Protein AF-A0A6V8KJA9-F1 (afdb_monomer)

InterPro domains:
  IPR002645 STAS domain [PS50801] (1-62)
  IPR036513 STAS domain superfamily [G3DSA:3.30.750.24] (1-69)
  IPR036513 STAS domain superfamily [SSF52091] (2-62)
  IPR051932 Bacterial Stress Response Regulators [PTHR33745] (2-66)

Secondary structure (DSSP, 8-state):
-HHHHHHHHHHHHHHHHHHHHTT---EEE---HHHHHHHHHTT---TT-EEESSHHHHHHHHHHHHHT-TT----

Nearest PDB structures (foldseek):
  7b0u-assembly1_A  TM=9.103E-01  e=7.627E-04  Listeria innocua Clip11262
  2vy9-assembly2_B  TM=8.731E-01  e=1.076E-01  Neomoorella thermoacetica
  3zxn-assembly2_B  TM=8.673E-01  e=1.422E-01  Moorella thermoacetica ATCC 39073
  1vmi-assembly1_A-2  TM=4.811E-01  e=7.573E-01  Escherichia coli
  7t88-assembly1_A-2  TM=3.712E-01  e=2.316E-01  Escherichia coli str. K-12 substr. MG1655

Sequence (75 aa):
MPAVDTQVAQHVLKTVVAARLMGADCIISGIRPQIAQTIVALGIEFGDIATKASLADALRHAIRMTEARPGRGVA

Foldseek 3Di:
DLVVLLVVLVVVVVVVVVCVVVVDQAEAEQDDPSSVVSCVVVVHDPPPHHYYDHPVVVVVVVVVVVVVDPPPPDD

pLDDT: mean 82.78, std 12.45, range [39.44, 96.38]

Organism: NCBI:txid1076126

Mean predicted aligned error: 6.72 Å

Solvent-accessible surface area (backbone atoms only — not comparable to full-atom values): 4556 Å² total; per-residue (Å²): 122,68,68,61,47,48,51,51,44,53,53,54,49,54,52,52,53,53,42,43,78,73,71,46,90,61,71,51,48,51,74,50,68,70,43,54,50,45,32,54,74,70,72,53,76,67,82,90,50,50,72,31,79,36,60,70,58,37,49,56,49,50,51,53,56,54,69,72,43,90,76,82,71,84,125

Structure (mmCIF, N/CA/C/O backbone):
data_AF-A0A6V8KJA9-F1
#
_entry.id   AF-A0A6V8KJA9-F1
#
loop_
_atom_site.group_PDB
_atom_site.id
_atom_site.type_symbol
_atom_site.label_atom_id
_atom_site.label_alt_id
_atom_site.label_comp_id
_atom_site.label_asym_id
_atom_site.label_entity_id
_atom_site.label_seq_id
_atom_site.pdbx_PDB_ins_code
_atom_site.Cartn_x
_atom_site.Cartn_y
_atom_site.Cartn_z
_atom_site.occupancy
_atom_site.B_iso_or_equiv
_atom_site.auth_seq_id
_atom_site.auth_comp_id
_atom_site.auth_asym_id
_atom_site.auth_atom_id
_atom_site.pdbx_PDB_model_num
ATOM 1 N N . MET A 1 1 ? 0.817 7.781 21.486 1.00 52.84 1 MET A N 1
ATOM 2 C CA . MET A 1 1 ? 0.322 8.786 20.518 1.00 52.84 1 MET A CA 1
ATOM 3 C C . MET A 1 1 ? -0.462 8.103 19.385 1.00 52.84 1 MET A C 1
ATOM 5 O O . MET A 1 1 ? -0.002 8.117 18.257 1.00 52.84 1 MET A O 1
ATOM 9 N N . PRO A 1 2 ? -1.640 7.506 19.653 1.00 60.62 2 PRO A N 1
ATOM 10 C CA . PRO A 1 2 ? -2.429 6.791 18.633 1.00 60.62 2 PRO A CA 1
ATOM 11 C C . PRO A 1 2 ? -3.131 7.712 17.613 1.00 60.62 2 PRO A C 1
ATOM 13 O O . PRO A 1 2 ? -3.426 7.288 16.502 1.00 60.62 2 PRO A O 1
ATOM 16 N N . ALA A 1 3 ? -3.371 8.983 17.957 1.00 62.41 3 ALA A N 1
ATOM 17 C CA . ALA A 1 3 ? -4.031 9.944 17.065 1.00 62.41 3 ALA A CA 1
ATOM 18 C C . ALA A 1 3 ? -3.155 10.397 15.880 1.00 62.41 3 ALA A C 1
ATOM 20 O O . ALA A 1 3 ? -3.669 10.787 14.836 1.00 62.41 3 ALA A O 1
ATOM 21 N N . VAL A 1 4 ? -1.827 10.348 16.028 1.00 65.69 4 VAL A N 1
ATOM 22 C CA . VAL A 1 4 ? -0.907 10.664 14.924 1.00 65.69 4 VAL A CA 1
ATOM 23 C C . VAL A 1 4 ? -0.954 9.546 13.881 1.00 65.69 4 VAL A C 1
ATOM 25 O O . VAL A 1 4 ? -1.036 9.816 12.686 1.00 65.69 4 VAL A O 1
ATOM 28 N N . ASP A 1 5 ? -0.989 8.290 14.329 1.00 73.62 5 ASP A N 1
ATOM 29 C CA . ASP A 1 5 ? -1.047 7.117 13.455 1.00 73.62 5 ASP A CA 1
ATOM 30 C C . ASP A 1 5 ? -2.363 7.048 12.657 1.00 73.62 5 ASP A C 1
ATOM 32 O O . ASP A 1 5 ? -2.344 6.731 11.463 1.00 73.62 5 ASP A O 1
ATOM 36 N N . THR A 1 6 ? -3.497 7.429 13.264 1.00 72.69 6 THR A N 1
ATOM 37 C CA . THR A 1 6 ? -4.790 7.529 12.559 1.00 72.69 6 THR A CA 1
ATOM 38 C C . THR A 1 6 ? -4.791 8.634 11.504 1.00 72.69 6 THR A C 1
ATOM 40 O O . THR A 1 6 ? -5.279 8.416 10.393 1.00 72.69 6 THR A O 1
ATOM 43 N N . GLN A 1 7 ? -4.201 9.799 11.792 1.00 80.94 7 GLN A N 1
ATOM 44 C CA . GLN A 1 7 ? -4.061 10.867 10.799 1.00 80.94 7 GLN A CA 1
ATOM 45 C C . GLN A 1 7 ? -3.159 10.441 9.636 1.00 80.94 7 GLN A C 1
ATOM 47 O O . GLN A 1 7 ? -3.491 10.702 8.481 1.00 80.94 7 GLN A O 1
ATOM 52 N N . VAL A 1 8 ? -2.045 9.752 9.900 1.00 82.56 8 VAL A N 1
ATOM 53 C CA . VAL A 1 8 ? -1.163 9.234 8.839 1.00 82.56 8 VAL A CA 1
ATOM 54 C C . VAL A 1 8 ? -1.915 8.253 7.935 1.00 82.56 8 VAL A C 1
ATOM 56 O O . VAL A 1 8 ? -1.868 8.400 6.713 1.00 82.56 8 VAL A O 1
ATOM 59 N N . ALA A 1 9 ? -2.668 7.311 8.512 1.00 81.62 9 ALA A N 1
ATOM 60 C CA . ALA A 1 9 ? -3.493 6.368 7.756 1.00 81.62 9 ALA A CA 1
ATOM 61 C C . ALA A 1 9 ? -4.489 7.076 6.814 1.00 81.6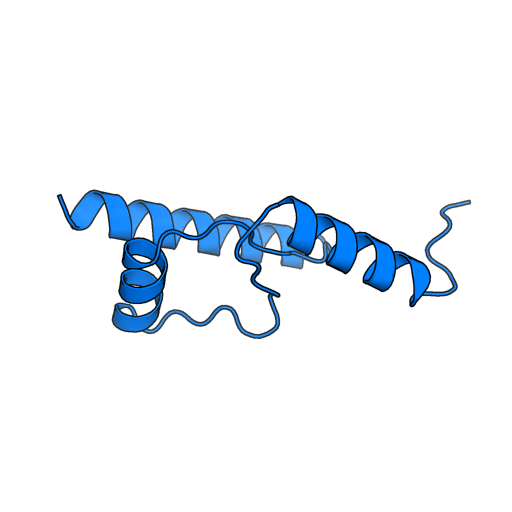2 9 ALA A C 1
ATOM 63 O O . ALA A 1 9 ? -4.584 6.737 5.632 1.00 81.62 9 ALA A O 1
ATOM 64 N N . GLN A 1 10 ? -5.183 8.105 7.309 1.00 83.19 10 GLN A N 1
ATOM 65 C CA . GLN A 1 10 ? -6.148 8.876 6.518 1.00 83.19 10 GLN A CA 1
ATOM 66 C C . GLN A 1 10 ? -5.496 9.636 5.354 1.00 83.19 10 GLN A C 1
ATOM 68 O O . GLN A 1 10 ? -6.058 9.680 4.257 1.00 83.19 10 GLN A O 1
ATOM 73 N N . HIS A 1 11 ? -4.320 10.234 5.562 1.00 86.56 11 HIS A N 1
ATOM 74 C CA . HIS A 1 11 ? -3.617 10.962 4.501 1.00 86.56 11 HIS A CA 1
ATOM 75 C C . HIS A 1 11 ? -3.089 10.028 3.408 1.00 86.56 11 HIS A C 1
ATOM 77 O O . HIS A 1 11 ? -3.218 10.347 2.223 1.00 86.56 11 HIS A O 1
ATOM 83 N N . VAL A 1 12 ? -2.554 8.861 3.786 1.00 85.25 12 VAL A N 1
ATOM 84 C CA . VAL A 1 12 ? -2.129 7.831 2.823 1.00 85.25 12 VAL A CA 1
ATOM 85 C 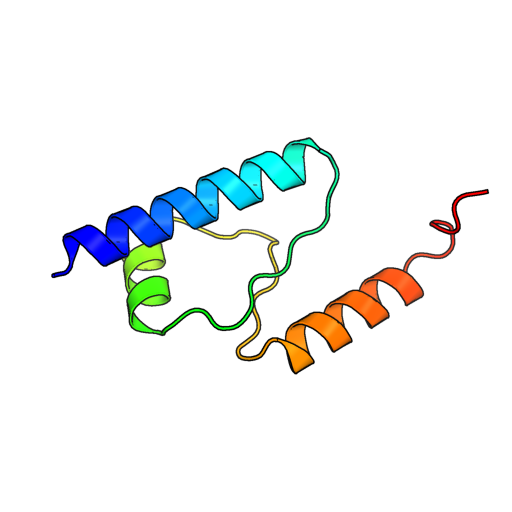C . VAL A 1 12 ? -3.305 7.430 1.935 1.00 85.25 12 VAL A C 1
ATOM 87 O O . VAL A 1 12 ? -3.177 7.441 0.713 1.00 85.25 12 VAL A O 1
ATOM 90 N N . LEU A 1 13 ? -4.476 7.174 2.526 1.00 84.56 13 LEU A N 1
ATOM 91 C CA . LEU A 1 13 ? -5.667 6.797 1.768 1.00 84.56 13 LEU A CA 1
ATOM 92 C C . LEU A 1 13 ? -6.097 7.884 0.773 1.00 84.56 13 LEU A C 1
ATOM 94 O O . LEU A 1 13 ? -6.263 7.595 -0.410 1.00 84.56 13 LEU A O 1
ATOM 98 N N . LYS A 1 14 ? -6.240 9.138 1.228 1.00 88.12 14 LYS A N 1
ATOM 99 C CA . LYS A 1 14 ? -6.641 10.261 0.358 1.00 88.12 14 LYS A CA 1
ATOM 100 C C . LYS A 1 14 ? -5.696 10.424 -0.830 1.00 88.12 14 LYS A C 1
ATOM 102 O O . LYS A 1 14 ? -6.149 10.649 -1.949 1.00 88.12 14 LYS A O 1
ATOM 107 N N . THR A 1 15 ? -4.397 10.267 -0.586 1.00 89.62 15 THR A N 1
ATOM 108 C CA . THR A 1 15 ? -3.365 10.371 -1.623 1.00 89.62 15 THR A CA 1
ATOM 109 C C . THR A 1 15 ? -3.518 9.272 -2.669 1.00 89.62 15 THR A C 1
ATOM 111 O O . THR A 1 15 ? -3.494 9.552 -3.865 1.00 89.62 15 THR A O 1
ATOM 114 N N . VAL A 1 16 ? -3.730 8.025 -2.239 1.00 88.25 16 VAL A N 1
ATOM 115 C CA . VAL A 1 16 ? -3.882 6.900 -3.171 1.00 88.25 16 VAL A CA 1
ATOM 116 C C . VAL A 1 16 ? -5.177 7.005 -3.978 1.00 88.25 16 VAL A C 1
ATOM 118 O O . VAL A 1 16 ? -5.169 6.752 -5.181 1.00 88.25 16 VAL A O 1
ATOM 121 N N . VAL A 1 17 ? -6.279 7.424 -3.351 1.00 87.44 17 VAL A N 1
ATOM 122 C CA . VAL A 1 17 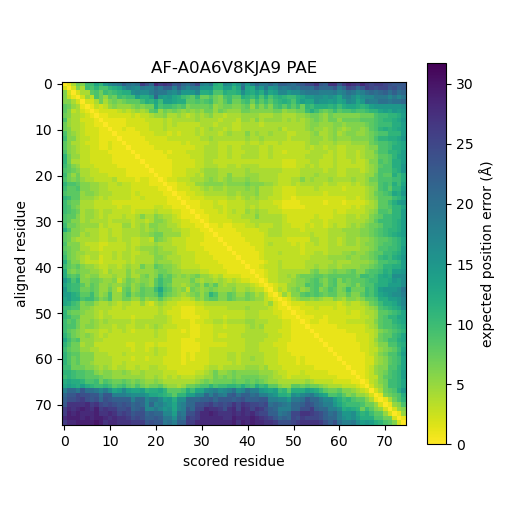? -7.547 7.661 -4.058 1.00 87.44 17 VAL A CA 1
ATOM 123 C C . VAL A 1 17 ? -7.372 8.746 -5.121 1.00 87.44 17 VAL A C 1
ATOM 125 O O . VAL A 1 17 ? -7.768 8.541 -6.265 1.00 87.44 17 VAL A O 1
ATOM 128 N N . ALA A 1 18 ? -6.718 9.860 -4.782 1.00 91.62 18 ALA A N 1
ATOM 129 C CA . ALA A 1 18 ? -6.429 10.919 -5.745 1.00 91.62 18 ALA A CA 1
ATOM 130 C C . ALA A 1 18 ? -5.568 10.413 -6.915 1.00 91.62 18 ALA A C 1
ATOM 132 O O . ALA A 1 18 ? -5.898 10.666 -8.069 1.00 91.62 18 ALA A O 1
ATOM 133 N N . ALA A 1 19 ? -4.514 9.638 -6.643 1.00 90.94 19 ALA A N 1
ATOM 134 C CA . ALA A 1 19 ? -3.668 9.056 -7.686 1.00 90.94 19 ALA A CA 1
ATOM 135 C C . ALA A 1 19 ? -4.449 8.112 -8.621 1.00 90.94 19 ALA A C 1
ATOM 137 O O . ALA A 1 19 ? -4.275 8.164 -9.840 1.00 90.94 19 ALA A O 1
ATOM 138 N N . ARG A 1 20 ? -5.370 7.303 -8.083 1.00 85.56 20 ARG A N 1
ATOM 139 C CA . ARG A 1 20 ? -6.244 6.438 -8.892 1.00 85.56 20 ARG A CA 1
ATOM 140 C C . ARG A 1 20 ? -7.200 7.223 -9.783 1.00 85.56 20 ARG A C 1
ATOM 142 O O . ARG A 1 20 ? -7.403 6.826 -10.926 1.00 85.56 20 ARG A O 1
ATOM 149 N N . LEU A 1 21 ? -7.743 8.346 -9.307 1.00 89.38 21 LEU A N 1
ATOM 150 C CA . LEU A 1 21 ? -8.572 9.232 -10.137 1.00 89.38 21 LEU A CA 1
ATOM 151 C C . LEU A 1 21 ? -7.795 9.807 -11.332 1.00 89.38 21 LEU A C 1
ATOM 153 O O . LEU A 1 21 ? -8.389 10.080 -12.369 1.00 89.38 21 LEU A O 1
ATOM 157 N N . MET A 1 22 ? -6.469 9.918 -11.220 1.00 92.69 22 MET A N 1
ATOM 158 C CA . MET A 1 22 ? -5.576 10.315 -12.316 1.00 92.69 22 MET A CA 1
ATOM 159 C C . MET A 1 22 ? -5.205 9.152 -13.256 1.00 92.69 22 MET A C 1
ATOM 161 O O . MET A 1 22 ? -4.408 9.333 -14.174 1.00 92.69 22 MET A O 1
ATOM 165 N N . GLY A 1 23 ? -5.749 7.950 -13.038 1.00 87.31 23 GLY A N 1
ATOM 166 C CA . GLY A 1 23 ? -5.458 6.759 -13.838 1.00 87.31 23 GLY A CA 1
ATOM 167 C C . GLY A 1 23 ? -4.133 6.069 -13.497 1.00 87.31 23 GLY A C 1
ATOM 168 O O . GLY A 1 23 ? -3.649 5.265 -14.299 1.00 87.31 23 GLY A O 1
ATOM 169 N N . ALA A 1 24 ? -3.541 6.372 -12.336 1.00 89.25 24 ALA A N 1
ATOM 170 C CA . ALA A 1 24 ? -2.307 5.744 -11.879 1.00 89.25 24 ALA A CA 1
ATOM 171 C C . ALA A 1 24 ? -2.575 4.455 -11.084 1.00 89.25 24 ALA A C 1
ATOM 173 O O . ALA A 1 24 ? -3.415 4.416 -10.182 1.00 89.25 24 ALA A O 1
ATOM 174 N N . ASP A 1 25 ? -1.799 3.410 -11.377 1.00 88.56 25 ASP A N 1
ATOM 175 C CA . ASP A 1 25 ? -1.743 2.204 -10.553 1.00 88.56 25 ASP A CA 1
ATOM 176 C C . ASP A 1 25 ? -0.878 2.468 -9.310 1.00 88.56 25 ASP A C 1
ATOM 178 O O . ASP A 1 25 ? 0.207 3.046 -9.402 1.00 88.56 25 ASP A O 1
ATOM 182 N N . CYS A 1 26 ? -1.350 2.047 -8.136 1.00 90.19 26 CYS A N 1
ATOM 183 C CA . CYS A 1 26 ? -0.693 2.327 -6.858 1.00 90.19 26 CYS A CA 1
ATOM 184 C C . CYS A 1 26 ? -0.276 1.040 -6.142 1.00 90.19 26 CYS A C 1
ATOM 186 O O . CYS A 1 26 ? -1.026 0.064 -6.109 1.00 90.19 26 CYS A O 1
ATOM 188 N N . ILE A 1 27 ? 0.897 1.071 -5.505 1.00 93.00 27 ILE A N 1
ATOM 189 C CA . ILE A 1 27 ? 1.406 0.009 -4.629 1.00 93.00 27 ILE A CA 1
ATOM 190 C C . ILE A 1 27 ? 1.902 0.669 -3.344 1.00 93.00 27 ILE A C 1
ATOM 192 O O . ILE A 1 27 ? 2.682 1.618 -3.405 1.00 93.00 27 ILE A O 1
ATOM 196 N N . ILE A 1 28 ? 1.484 0.167 -2.181 1.00 91.25 28 ILE A N 1
ATOM 197 C CA . ILE A 1 28 ? 1.952 0.682 -0.889 1.00 91.25 28 ILE A CA 1
ATOM 198 C C . ILE A 1 28 ? 3.029 -0.251 -0.334 1.00 91.25 28 ILE A C 1
ATOM 200 O O . ILE A 1 28 ? 2.786 -1.435 -0.094 1.00 91.25 28 ILE A O 1
ATOM 204 N N . SER A 1 29 ? 4.229 0.281 -0.105 1.00 93.19 29 SER A N 1
ATOM 205 C CA . SER A 1 29 ? 5.354 -0.470 0.458 1.00 93.19 29 SER A CA 1
ATOM 206 C C . SER A 1 29 ? 5.684 -0.039 1.884 1.00 93.19 29 SER A C 1
ATOM 208 O O . SER A 1 29 ? 5.715 1.157 2.162 1.00 93.19 29 SER A O 1
ATOM 210 N N . GLY A 1 30 ? 6.028 -0.986 2.758 1.00 89.88 30 GLY A N 1
ATOM 211 C CA . GLY A 1 30 ? 6.626 -0.678 4.063 1.00 89.88 30 GLY A CA 1
ATOM 212 C C . GLY A 1 30 ? 5.654 -0.112 5.098 1.00 89.88 30 GLY A C 1
ATOM 213 O O . GLY A 1 30 ? 6.059 0.662 5.966 1.00 89.88 30 GLY A O 1
ATOM 214 N N . ILE A 1 31 ? 4.370 -0.485 5.029 1.00 87.75 31 ILE A N 1
ATOM 215 C CA . ILE A 1 31 ? 3.397 -0.118 6.065 1.00 87.75 31 ILE A CA 1
ATOM 216 C C . ILE A 1 31 ? 3.823 -0.762 7.388 1.00 87.75 31 ILE A C 1
ATOM 218 O O . ILE A 1 31 ? 3.924 -1.985 7.491 1.00 87.75 31 ILE A O 1
ATOM 222 N N . ARG A 1 32 ? 4.043 0.058 8.422 1.00 86.56 32 ARG A N 1
ATOM 223 C CA . ARG A 1 32 ? 4.294 -0.450 9.777 1.00 86.56 32 ARG A CA 1
ATOM 224 C C . ARG A 1 32 ? 3.062 -1.215 10.285 1.00 86.56 32 ARG A C 1
ATOM 226 O O . ARG A 1 32 ? 1.953 -0.706 10.112 1.00 86.56 32 ARG A O 1
ATOM 233 N N . PRO A 1 33 ? 3.217 -2.351 10.993 1.00 87.38 33 PRO A N 1
ATOM 234 C CA . PRO A 1 33 ? 2.084 -3.150 11.472 1.00 87.38 33 PRO A CA 1
ATOM 235 C C . PRO A 1 33 ? 1.030 -2.352 12.254 1.00 87.38 33 PRO A C 1
ATOM 237 O O . PRO A 1 33 ? -0.161 -2.554 12.052 1.00 87.38 33 PRO A O 1
ATOM 240 N N . GLN A 1 34 ? 1.452 -1.389 13.080 1.00 85.81 34 GLN A N 1
ATOM 241 C CA . GLN A 1 34 ? 0.541 -0.520 13.839 1.00 85.81 34 GLN A CA 1
ATOM 242 C C . GLN A 1 34 ? -0.343 0.358 12.937 1.00 85.81 34 GLN A C 1
ATOM 244 O O . GLN A 1 34 ? -1.524 0.549 13.218 1.00 85.81 34 GLN A O 1
ATOM 249 N N . ILE A 1 35 ? 0.200 0.857 11.822 1.00 85.00 35 ILE A N 1
ATOM 250 C CA . ILE A 1 35 ? -0.563 1.650 10.850 1.00 85.00 35 ILE A CA 1
ATOM 251 C C . ILE A 1 35 ? -1.571 0.751 10.133 1.00 85.00 35 ILE A C 1
ATOM 253 O O . ILE A 1 35 ? -2.736 1.116 10.019 1.00 85.00 35 ILE A O 1
ATOM 257 N N . ALA A 1 36 ? -1.158 -0.454 9.727 1.00 86.25 36 ALA A N 1
ATOM 258 C CA . ALA A 1 36 ? -2.054 -1.435 9.114 1.00 86.25 36 ALA A CA 1
ATOM 259 C C . ALA A 1 36 ? -3.213 -1.821 10.051 1.00 86.25 36 ALA A C 1
ATOM 261 O O . ALA A 1 36 ? -4.366 -1.818 9.633 1.00 86.25 36 ALA A O 1
ATOM 262 N N . GLN A 1 37 ? -2.927 -2.073 11.333 1.00 87.19 37 GLN A N 1
ATOM 263 C CA . GLN A 1 37 ? -3.955 -2.334 12.347 1.00 87.19 37 GLN A CA 1
ATOM 264 C C . GLN A 1 37 ? -4.912 -1.153 12.508 1.00 87.19 37 GLN A C 1
ATOM 266 O O . GLN A 1 37 ? -6.118 -1.352 12.597 1.00 87.19 37 GLN A O 1
ATOM 271 N N . THR A 1 38 ? -4.385 0.073 12.502 1.00 85.81 38 THR A N 1
ATOM 272 C CA . THR A 1 38 ? -5.196 1.293 12.592 1.00 85.81 38 THR A CA 1
ATOM 273 C C . THR A 1 38 ? -6.137 1.429 11.394 1.00 85.81 38 THR A C 1
ATOM 275 O O . THR A 1 38 ? -7.310 1.734 11.569 1.00 85.81 38 THR A O 1
ATOM 278 N N . ILE A 1 39 ? -5.652 1.158 10.182 1.00 84.75 39 ILE A N 1
ATOM 279 C CA . ILE A 1 39 ? -6.452 1.175 8.948 1.00 84.75 39 ILE A CA 1
ATOM 280 C C . I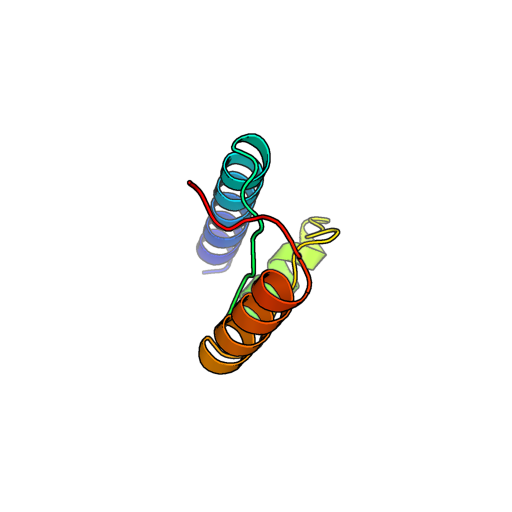LE A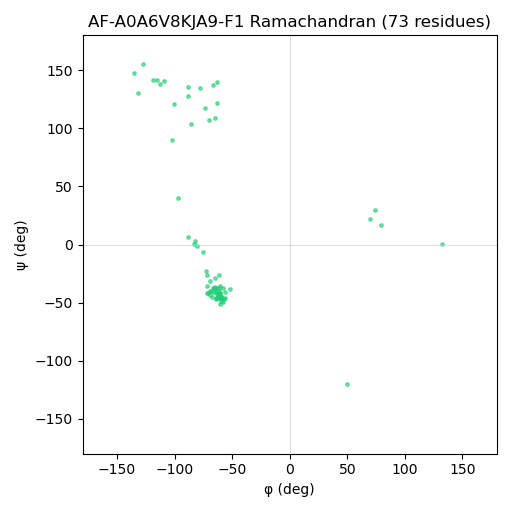 1 39 ? -7.608 0.170 9.039 1.00 84.75 39 ILE A C 1
ATOM 282 O O . ILE A 1 39 ? -8.757 0.544 8.813 1.00 84.75 39 ILE A O 1
ATOM 286 N N . VAL A 1 40 ? -7.317 -1.068 9.458 1.00 85.94 40 VAL A N 1
ATOM 287 C CA . VAL A 1 40 ? -8.333 -2.117 9.649 1.00 85.94 40 VAL A CA 1
ATOM 288 C C . VAL A 1 40 ? -9.342 -1.724 10.733 1.00 85.94 40 VAL A C 1
ATOM 290 O O . VAL A 1 40 ? -10.544 -1.861 10.531 1.00 85.94 40 VAL A O 1
ATOM 293 N N . ALA A 1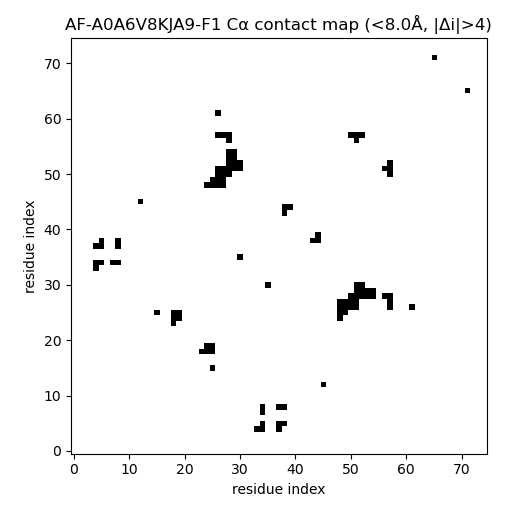 41 ? -8.879 -1.183 11.863 1.00 86.56 41 ALA A N 1
ATOM 294 C CA . ALA A 1 41 ? -9.743 -0.756 12.965 1.00 86.56 41 ALA A CA 1
ATOM 295 C C . ALA A 1 41 ? -10.675 0.409 12.587 1.00 86.56 41 ALA A C 1
ATOM 297 O O . ALA A 1 41 ? -11.770 0.521 13.130 1.00 86.56 41 ALA A O 1
ATOM 298 N N . LEU A 1 42 ? -10.257 1.265 11.650 1.00 83.25 42 LEU A N 1
ATOM 299 C CA . LEU A 1 42 ? -11.070 2.357 11.109 1.00 83.25 42 LEU A CA 1
ATOM 300 C C . LEU A 1 42 ? -12.066 1.894 10.028 1.00 83.25 42 LEU A C 1
ATOM 302 O O . LEU A 1 42 ? -12.802 2.728 9.504 1.00 83.25 42 LEU A O 1
ATOM 306 N N . GLY A 1 43 ? -12.087 0.603 9.676 1.00 82.44 43 GLY A N 1
ATOM 307 C CA . GLY A 1 43 ? -12.925 0.069 8.598 1.00 82.44 43 GLY A CA 1
ATOM 308 C C . GLY A 1 43 ? -12.480 0.520 7.204 1.00 82.44 43 GLY A C 1
ATOM 309 O O . GLY A 1 43 ? -13.286 0.559 6.279 1.00 82.44 43 GLY A O 1
ATOM 310 N N . ILE A 1 44 ? -11.214 0.918 7.056 1.00 81.56 44 ILE A N 1
ATOM 311 C CA . ILE A 1 44 ? -10.651 1.348 5.778 1.00 81.56 44 ILE A CA 1
ATOM 312 C C . ILE A 1 44 ? -10.103 0.122 5.055 1.00 81.56 44 ILE A C 1
ATOM 314 O O . ILE A 1 44 ? -9.255 -0.598 5.581 1.00 81.56 44 ILE A O 1
ATOM 318 N N . GLU A 1 45 ? -10.518 -0.057 3.806 1.00 76.69 45 GLU A N 1
ATOM 319 C CA . GLU A 1 45 ? -10.001 -1.105 2.936 1.00 76.69 45 GLU A CA 1
ATOM 320 C C . GLU A 1 45 ? -9.202 -0.506 1.782 1.00 76.69 45 GLU A C 1
ATOM 322 O O . GLU A 1 45 ? -9.590 0.482 1.161 1.00 76.69 45 GLU A O 1
ATOM 327 N N . PHE A 1 46 ? -8.071 -1.135 1.474 1.00 73.81 46 PHE A N 1
ATOM 328 C CA . PHE A 1 46 ? -7.244 -0.767 0.328 1.00 73.81 46 PHE A CA 1
ATOM 329 C C . PHE A 1 46 ? -7.729 -1.386 -0.990 1.00 73.81 46 PHE A C 1
ATOM 331 O O . PHE A 1 46 ? -7.119 -1.145 -2.030 1.00 73.81 46 PHE A O 1
ATOM 338 N N . GLY A 1 47 ? -8.819 -2.160 -0.966 1.00 77.69 47 GLY A N 1
ATOM 339 C CA . GLY A 1 47 ? -9.385 -2.805 -2.147 1.00 77.69 47 GLY A CA 1
ATOM 340 C C . GL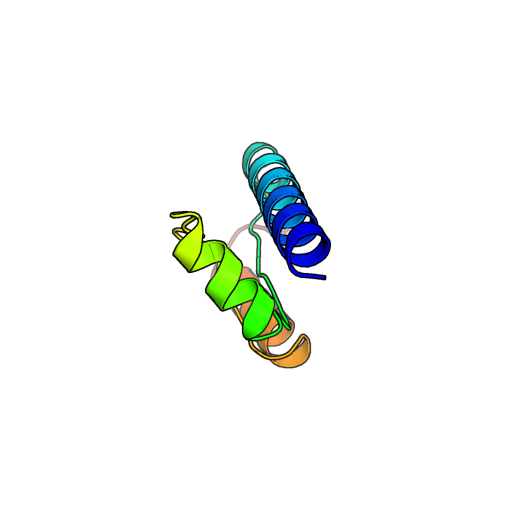Y A 1 47 ? -8.328 -3.568 -2.948 1.00 77.69 47 GLY A C 1
ATOM 341 O O . GLY A 1 47 ? -7.657 -4.464 -2.443 1.00 77.69 47 GLY A O 1
ATOM 342 N N . ASP A 1 48 ? -8.159 -3.165 -4.200 1.00 80.25 48 ASP A N 1
ATOM 343 C CA . ASP A 1 48 ? -7.242 -3.717 -5.196 1.00 80.25 48 ASP A CA 1
ATOM 344 C C . ASP A 1 48 ? -5.832 -3.083 -5.175 1.00 80.25 48 ASP A C 1
ATOM 346 O O . ASP A 1 48 ? -5.005 -3.359 -6.044 1.00 80.25 48 ASP A O 1
ATOM 350 N N . ILE A 1 49 ? -5.523 -2.213 -4.206 1.00 87.31 49 ILE A N 1
ATOM 351 C CA . ILE A 1 49 ? -4.176 -1.648 -4.038 1.00 87.31 49 ILE A CA 1
ATOM 352 C C . ILE A 1 49 ? -3.247 -2.724 -3.465 1.00 87.31 49 ILE A C 1
ATOM 354 O O . ILE A 1 49 ? -3.407 -3.181 -2.332 1.00 87.31 49 ILE A O 1
ATOM 358 N N . ALA A 1 50 ? -2.216 -3.090 -4.224 1.00 89.62 50 ALA A N 1
ATOM 359 C CA . ALA A 1 50 ? -1.224 -4.046 -3.756 1.00 89.62 50 ALA A CA 1
ATOM 360 C C . ALA A 1 50 ? -0.403 -3.471 -2.590 1.00 89.62 50 ALA A C 1
ATOM 362 O O . ALA A 1 50 ? 0.066 -2.330 -2.633 1.00 89.62 50 ALA A O 1
ATOM 363 N N . THR A 1 51 ? -0.160 -4.292 -1.568 1.00 90.69 51 THR A N 1
ATOM 364 C CA . THR A 1 51 ? 0.730 -3.959 -0.449 1.00 90.69 51 THR A CA 1
ATOM 365 C C . THR A 1 51 ? 1.947 -4.879 -0.435 1.00 90.69 51 THR A C 1
ATOM 367 O O . THR A 1 51 ? 1.857 -6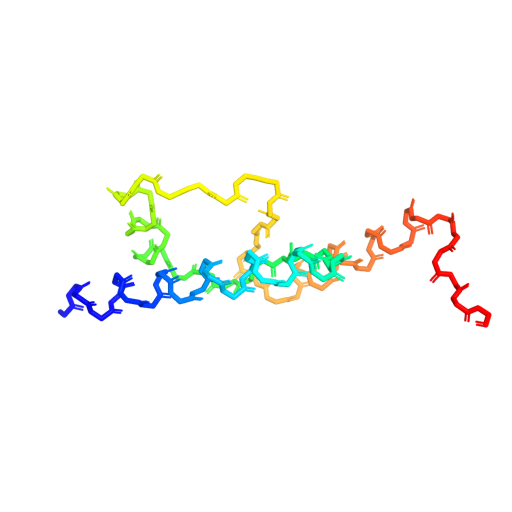.070 -0.751 1.00 90.69 51 THR A O 1
ATOM 370 N N . LYS A 1 52 ? 3.121 -4.327 -0.110 1.00 93.50 52 LYS A N 1
ATOM 371 C CA . LYS A 1 52 ? 4.378 -5.081 0.027 1.00 93.50 52 LYS A CA 1
ATOM 372 C C . LYS A 1 52 ? 5.136 -4.651 1.276 1.00 93.50 52 LYS A C 1
ATOM 374 O O . LYS A 1 52 ? 5.102 -3.489 1.672 1.00 93.50 52 LYS A O 1
ATOM 379 N N . ALA A 1 53 ? 5.853 -5.585 1.892 1.00 91.75 53 ALA A N 1
ATOM 380 C CA . ALA A 1 53 ? 6.622 -5.307 3.104 1.00 91.75 53 ALA A CA 1
ATOM 381 C C . ALA A 1 53 ? 7.839 -4.404 2.837 1.00 91.75 53 ALA A C 1
ATOM 383 O O . ALA A 1 53 ? 8.207 -3.609 3.696 1.00 91.75 53 ALA A O 1
ATOM 384 N N . SER A 1 54 ? 8.437 -4.485 1.644 1.00 94.56 54 SER A N 1
ATOM 385 C CA . SER A 1 54 ? 9.614 -3.700 1.265 1.00 94.56 54 SER A CA 1
ATOM 386 C C . SER A 1 54 ? 9.409 -2.948 -0.051 1.00 94.56 54 SER A C 1
ATOM 388 O O . SER A 1 54 ? 8.625 -3.361 -0.912 1.00 94.56 54 SER A O 1
ATOM 390 N N . LEU A 1 55 ? 10.155 -1.853 -0.226 1.00 94.62 55 LEU A N 1
ATOM 391 C CA . LEU A 1 55 ? 10.192 -1.117 -1.491 1.00 94.62 55 LEU A CA 1
ATOM 392 C C . LEU A 1 55 ? 10.731 -1.991 -2.631 1.00 94.62 55 LEU A C 1
ATOM 394 O O . LEU A 1 55 ? 10.217 -1.929 -3.742 1.00 94.62 55 LEU A O 1
ATOM 398 N N . ALA A 1 56 ? 11.723 -2.844 -2.355 1.00 96.38 56 ALA A N 1
ATOM 399 C CA . ALA A 1 56 ? 12.281 -3.752 -3.352 1.00 96.38 56 ALA A CA 1
ATOM 400 C C . ALA A 1 56 ? 11.214 -4.715 -3.902 1.00 96.38 56 ALA A C 1
ATOM 402 O O . ALA A 1 56 ? 11.133 -4.930 -5.110 1.00 96.38 56 ALA A O 1
ATOM 403 N N . ASP A 1 57 ? 10.350 -5.255 -3.041 1.00 95.75 57 ASP A N 1
ATOM 404 C CA . ASP A 1 57 ? 9.265 -6.144 -3.469 1.00 95.75 57 ASP A CA 1
ATOM 405 C C . ASP A 1 57 ? 8.155 -5.399 -4.210 1.00 95.75 57 ASP A C 1
ATOM 407 O O . ASP A 1 57 ? 7.595 -5.935 -5.170 1.00 95.75 57 ASP A O 1
ATOM 411 N N . ALA A 1 58 ? 7.860 -4.161 -3.802 1.00 95.44 58 ALA A N 1
ATOM 412 C CA . ALA A 1 58 ? 6.934 -3.284 -4.514 1.00 95.44 58 ALA A CA 1
ATOM 413 C C . ALA A 1 58 ? 7.438 -2.942 -5.915 1.00 95.44 58 ALA A C 1
ATOM 415 O O . ALA A 1 58 ? 6.689 -3.081 -6.877 1.00 95.44 58 ALA A O 1
ATOM 416 N N . LEU A 1 59 ? 8.714 -2.587 -6.048 1.00 94.94 59 LEU A N 1
ATOM 417 C CA . LEU A 1 59 ? 9.319 -2.264 -7.334 1.00 94.94 59 LEU A CA 1
ATOM 418 C C . LEU A 1 59 ? 9.338 -3.477 -8.267 1.00 94.94 59 LEU A C 1
ATOM 420 O O . LEU A 1 59 ? 8.911 -3.379 -9.413 1.00 94.94 59 LEU A O 1
ATOM 424 N N . ARG A 1 60 ? 9.756 -4.649 -7.772 1.00 95.62 60 ARG A N 1
ATOM 425 C CA . ARG A 1 60 ? 9.696 -5.894 -8.558 1.00 95.62 60 ARG A CA 1
ATOM 426 C C . ARG A 1 60 ? 8.272 -6.211 -9.011 1.00 95.62 60 ARG A C 1
ATOM 428 O O . ARG A 1 60 ? 8.079 -6.735 -10.102 1.00 95.62 60 ARG A O 1
ATOM 435 N N . HIS A 1 61 ? 7.278 -5.937 -8.167 1.00 94.19 61 HIS A N 1
ATOM 436 C CA . HIS A 1 61 ? 5.879 -6.116 -8.534 1.00 94.19 61 HIS A CA 1
ATOM 437 C C . HIS A 1 61 ? 5.439 -5.122 -9.614 1.00 94.19 61 HIS A C 1
ATOM 439 O O . HIS A 1 61 ? 4.835 -5.555 -10.590 1.00 94.19 61 HIS A O 1
ATOM 445 N N . ALA A 1 62 ? 5.804 -3.844 -9.479 1.00 93.19 62 ALA A N 1
ATOM 446 C CA . ALA A 1 62 ? 5.509 -2.797 -10.455 1.00 93.19 62 ALA A CA 1
ATOM 447 C C . ALA A 1 62 ? 6.095 -3.116 -11.836 1.00 93.19 62 ALA A C 1
ATOM 449 O O . ALA A 1 62 ? 5.388 -3.031 -12.833 1.00 93.19 62 ALA A O 1
ATOM 450 N N . ILE A 1 63 ? 7.358 -3.550 -11.891 1.00 93.88 63 ILE A N 1
ATOM 451 C CA . ILE A 1 63 ? 8.024 -3.925 -13.147 1.00 93.88 63 ILE A CA 1
ATOM 452 C C . ILE A 1 63 ? 7.243 -5.041 -13.849 1.00 93.88 63 ILE A C 1
ATOM 454 O O . ILE A 1 63 ? 6.860 -4.875 -15.003 1.00 93.88 63 ILE A O 1
ATOM 458 N N . ARG A 1 64 ? 6.889 -6.115 -13.128 1.00 91.62 64 ARG A N 1
ATOM 459 C CA . ARG A 1 64 ? 6.076 -7.206 -13.693 1.00 91.62 64 ARG A CA 1
ATOM 460 C C . ARG A 1 64 ? 4.701 -6.740 -14.180 1.00 91.62 64 ARG A C 1
ATOM 462 O O . ARG A 1 64 ? 4.205 -7.263 -15.170 1.00 91.62 64 ARG A O 1
ATOM 469 N N . MET A 1 65 ? 4.068 -5.783 -13.496 1.00 89.12 65 MET A N 1
ATOM 470 C CA . MET A 1 65 ? 2.781 -5.217 -13.929 1.00 89.12 65 MET A CA 1
ATOM 471 C C . MET A 1 65 ? 2.909 -4.431 -15.238 1.00 89.12 65 M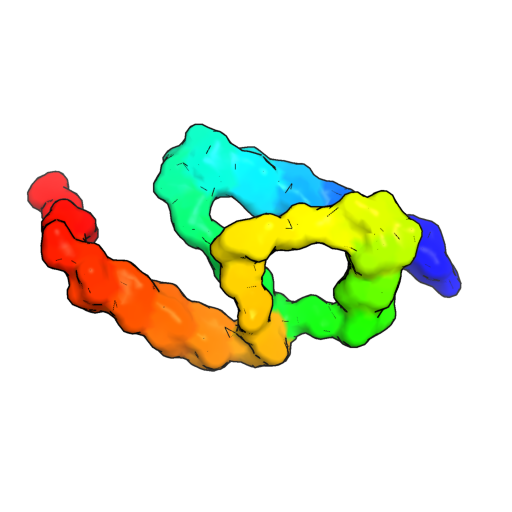ET A C 1
ATOM 473 O O . MET A 1 65 ? 2.009 -4.489 -16.074 1.00 89.12 65 MET A O 1
ATOM 477 N N . THR A 1 66 ? 4.014 -3.707 -15.416 1.00 86.00 66 THR A N 1
ATOM 478 C CA . THR A 1 66 ? 4.305 -2.965 -16.647 1.00 86.00 66 THR A CA 1
ATOM 479 C C . THR A 1 66 ? 4.654 -3.911 -17.795 1.00 86.00 66 THR A C 1
ATOM 481 O O . THR A 1 66 ? 4.152 -3.730 -18.898 1.00 86.00 66 THR A O 1
ATOM 484 N N . GLU A 1 67 ? 5.440 -4.958 -17.534 1.00 84.25 67 GLU A N 1
ATOM 485 C CA . GLU A 1 67 ? 5.792 -5.990 -18.522 1.00 84.25 67 GLU A CA 1
ATOM 486 C C . GLU A 1 67 ? 4.569 -6.803 -18.980 1.00 84.25 67 GLU A C 1
ATOM 488 O O . GLU A 1 67 ? 4.448 -7.140 -20.155 1.00 84.25 67 GLU A O 1
ATOM 493 N N . ALA A 1 68 ? 3.626 -7.077 -18.073 1.00 70.81 68 ALA A N 1
ATOM 494 C CA . ALA A 1 68 ? 2.393 -7.802 -18.378 1.00 70.81 68 ALA A CA 1
ATOM 495 C C . ALA A 1 68 ? 1.340 -6.968 -19.136 1.00 70.81 68 ALA A C 1
ATOM 497 O O . ALA A 1 68 ? 0.317 -7.518 -19.547 1.00 70.81 68 ALA A O 1
ATOM 498 N N . ARG A 1 69 ? 1.556 -5.658 -19.330 1.00 67.12 69 ARG A N 1
ATOM 499 C CA . ARG A 1 69 ? 0.697 -4.794 -20.155 1.00 67.12 69 ARG A CA 1
ATOM 500 C C . ARG A 1 69 ? 1.360 -4.534 -21.515 1.00 67.12 69 ARG A C 1
ATOM 502 O O . ARG A 1 69 ? 2.054 -3.525 -21.667 1.00 67.12 69 ARG A O 1
ATOM 509 N N . PRO A 1 70 ? 1.120 -5.378 -22.537 1.00 51.97 70 PRO A N 1
ATOM 510 C CA . PRO A 1 70 ? 1.546 -5.066 -23.895 1.00 51.97 70 PRO A CA 1
ATOM 511 C C . PRO A 1 70 ? 0.763 -3.831 -24.370 1.00 51.97 70 PRO A C 1
ATOM 513 O O . PRO A 1 70 ? -0.445 -3.906 -24.572 1.00 51.97 70 PRO A O 1
ATOM 516 N N . GLY A 1 71 ? 1.425 -2.673 -24.488 1.00 60.56 71 GLY A N 1
ATOM 517 C CA . GLY A 1 71 ? 0.828 -1.471 -25.095 1.00 60.56 71 GLY A CA 1
ATOM 518 C C . GLY A 1 71 ? 0.964 -0.144 -24.340 1.00 60.56 71 GLY A C 1
ATOM 519 O O . GLY A 1 71 ? 0.500 0.867 -24.850 1.00 60.56 71 GLY A O 1
ATOM 520 N N . ARG A 1 72 ? 1.618 -0.083 -23.171 1.00 60.19 72 ARG A N 1
ATOM 521 C CA . ARG A 1 72 ? 1.979 1.200 -22.517 1.00 60.19 72 ARG A CA 1
ATOM 522 C C . ARG A 1 72 ? 3.426 1.624 -22.822 1.00 60.19 72 ARG A C 1
ATOM 524 O O . ARG A 1 72 ? 4.139 2.116 -21.959 1.00 60.19 72 ARG A O 1
ATOM 531 N N . GLY A 1 73 ? 3.860 1.423 -24.065 1.00 51.25 73 GLY A N 1
ATOM 532 C CA . GLY A 1 73 ? 4.954 2.198 -24.646 1.00 51.25 73 GLY A CA 1
ATOM 533 C C . GLY A 1 73 ? 4.341 3.464 -25.222 1.00 51.25 73 GLY A C 1
ATOM 534 O O . GLY A 1 73 ? 3.650 3.394 -26.234 1.00 51.25 73 GLY A O 1
ATOM 535 N N . VAL A 1 74 ? 4.504 4.592 -24.535 1.00 51.44 74 VAL A N 1
ATOM 536 C CA . VAL A 1 74 ? 4.102 5.892 -25.076 1.00 51.44 74 VAL A CA 1
ATOM 537 C C . VAL A 1 74 ? 5.075 6.229 -26.204 1.00 51.44 74 VAL A C 1
ATOM 539 O O . VAL A 1 74 ? 6.261 6.456 -25.966 1.00 51.44 74 VAL A O 1
ATOM 542 N N . ALA A 1 75 ? 4.534 6.118 -27.417 1.00 39.44 75 ALA A N 1
ATOM 543 C CA . ALA A 1 75 ? 4.903 6.873 -28.604 1.00 39.44 75 ALA A CA 1
ATOM 544 C C . ALA A 1 75 ? 4.854 8.388 -28.362 1.00 39.44 75 ALA A C 1
ATOM 546 O O . ALA A 1 75 ? 4.054 8.818 -27.499 1.00 39.44 75 ALA A O 1
#

Radius of gyration: 14.27 Å; Cα contacts (8 Å, |Δi|>4): 53; chains: 1; bounding box: 25×19×49 Å